Protein AF-A0A7E4UZA5-F1 (afdb_monomer)

InterPro domains:
  IPR036621 Anticodon-binding domain superfamily [G3DSA:3.40.50.800] (1-106)

Structure (mmCIF, N/CA/C/O backbone):
data_AF-A0A7E4UZA5-F1
#
_entry.id   AF-A0A7E4UZA5-F1
#
loop_
_atom_site.group_PDB
_atom_site.id
_atom_site.type_symbol
_atom_site.label_atom_id
_atom_site.label_alt_id
_atom_site.label_comp_id
_atom_site.label_asym_id
_atom_site.label_entity_id
_atom_site.label_seq_id
_atom_site.pdbx_PDB_ins_code
_atom_site.Cartn_x
_atom_site.Cartn_y
_atom_site.Cartn_z
_atom_site.occupancy
_atom_site.B_iso_or_equiv
_atom_site.auth_seq_id
_atom_site.auth_comp_id
_atom_site.auth_asym_id
_atom_site.auth_atom_id
_atom_site.pdbx_PDB_model_num
ATOM 1 N N . MET A 1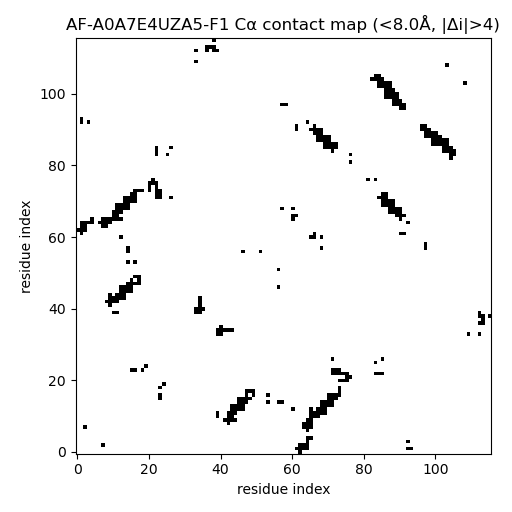 1 ? -19.312 2.968 4.212 1.00 72.56 1 MET A N 1
ATOM 2 C CA . MET A 1 1 ? -19.109 2.634 5.638 1.00 72.56 1 MET A CA 1
ATOM 3 C C . MET A 1 1 ? -17.668 2.175 5.787 1.00 72.56 1 MET A C 1
ATOM 5 O O . MET A 1 1 ? -17.221 1.450 4.906 1.00 72.56 1 MET A O 1
ATOM 9 N N . ARG A 1 2 ? -16.938 2.649 6.801 1.00 82.88 2 ARG A N 1
ATOM 10 C CA . ARG A 1 2 ? -15.555 2.2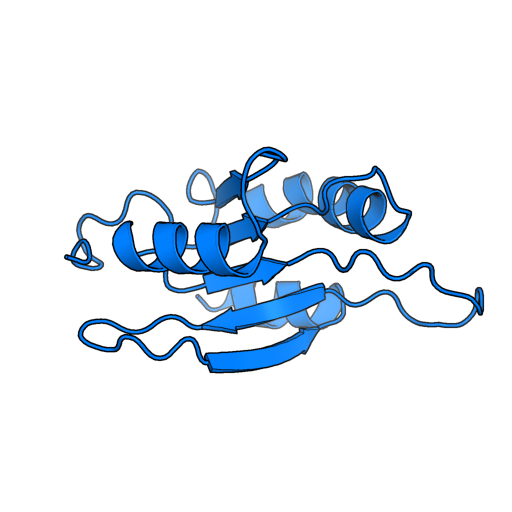34 7.076 1.00 82.88 2 ARG A CA 1
ATOM 11 C C . ARG A 1 2 ? -15.508 1.484 8.402 1.00 82.88 2 ARG A C 1
ATOM 13 O O . ARG A 1 2 ? -16.108 1.962 9.364 1.00 82.88 2 ARG A O 1
ATOM 20 N N . LEU A 1 3 ? -14.805 0.353 8.451 1.00 82.62 3 LEU A N 1
ATOM 21 C CA . LEU A 1 3 ? -14.559 -0.354 9.709 1.00 82.62 3 LEU A CA 1
ATOM 22 C C . LEU A 1 3 ? -13.732 0.530 10.670 1.00 82.62 3 LEU A C 1
ATOM 24 O O . LEU A 1 3 ? -12.737 1.126 10.242 1.00 82.62 3 LEU A O 1
ATOM 28 N N . PRO A 1 4 ? -14.120 0.647 11.956 1.00 84.94 4 PRO A N 1
ATOM 29 C CA . PRO A 1 4 ? -13.285 1.259 12.985 1.00 84.94 4 PRO A CA 1
ATOM 30 C C . PRO A 1 4 ? -11.907 0.599 13.065 1.00 84.94 4 PRO A C 1
ATOM 32 O O . PRO A 1 4 ? -11.794 -0.612 12.896 1.00 84.94 4 PRO A O 1
ATOM 35 N N . LYS A 1 5 ? -10.870 1.377 13.402 1.00 81.62 5 LYS A N 1
ATOM 36 C CA . LYS A 1 5 ? -9.475 0.896 13.466 1.00 81.62 5 LYS A CA 1
ATOM 37 C C . LYS A 1 5 ? -9.304 -0.341 14.356 1.00 81.62 5 LYS A C 1
ATOM 39 O O . LYS A 1 5 ? -8.537 -1.225 14.013 1.00 81.62 5 LYS A O 1
ATOM 44 N N . ALA A 1 6 ? -10.059 -0.425 15.453 1.00 84.06 6 ALA A N 1
ATOM 45 C CA . ALA A 1 6 ? -10.016 -1.552 16.386 1.00 84.06 6 ALA A CA 1
ATOM 46 C C . ALA A 1 6 ? -10.497 -2.891 15.792 1.00 84.06 6 ALA A C 1
ATOM 48 O O . ALA A 1 6 ? -10.222 -3.933 16.374 1.00 84.06 6 ALA A O 1
ATOM 49 N N . ILE A 1 7 ? -11.227 -2.864 14.672 1.00 86.81 7 ILE A N 1
ATOM 50 C CA . ILE A 1 7 ? -11.749 -4.063 14.000 1.00 86.81 7 ILE A CA 1
ATOM 51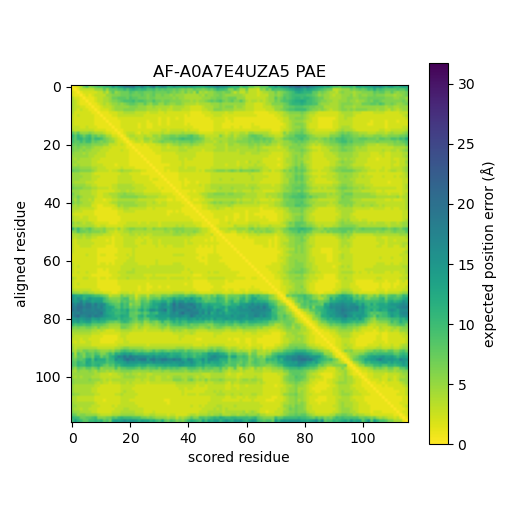 C C . ILE A 1 7 ? -11.363 -4.121 12.517 1.00 86.81 7 ILE A C 1
ATOM 53 O O . ILE A 1 7 ? -11.912 -4.927 11.767 1.00 86.81 7 ILE A O 1
ATOM 57 N N . ALA A 1 8 ? -10.460 -3.245 12.070 1.00 88.69 8 ALA A N 1
ATOM 58 C CA . ALA A 1 8 ? -9.913 -3.331 10.727 1.00 88.69 8 ALA A CA 1
ATOM 59 C C . ALA A 1 8 ? -9.058 -4.610 10.642 1.00 88.69 8 ALA A C 1
ATOM 61 O O . ALA A 1 8 ? -8.218 -4.822 11.513 1.00 88.69 8 ALA A O 1
ATOM 62 N N . PRO A 1 9 ? -9.254 -5.464 9.624 1.00 91.25 9 PRO A N 1
ATOM 63 C CA . PRO A 1 9 ? -8.573 -6.755 9.550 1.00 91.25 9 PRO A CA 1
ATOM 64 C C . PRO A 1 9 ? -7.087 -6.638 9.189 1.00 91.25 9 PRO A C 1
ATOM 66 O O . PRO A 1 9 ? -6.348 -7.596 9.369 1.00 91.25 9 PRO A O 1
ATOM 69 N N . PHE A 1 10 ? -6.668 -5.492 8.643 1.00 95.06 10 PHE A N 1
ATOM 70 C CA . PHE A 1 10 ? -5.306 -5.244 8.179 1.00 95.06 10 PHE A CA 1
ATOM 71 C C . PHE A 1 10 ? -4.930 -3.777 8.407 1.00 95.06 10 PHE A C 1
ATOM 73 O O . PHE A 1 10 ? -5.780 -2.882 8.319 1.00 95.06 10 PHE A O 1
ATOM 80 N N . LYS A 1 11 ? -3.640 -3.511 8.621 1.00 94.31 11 LYS A N 1
ATOM 81 C CA . LYS A 1 11 ? -3.086 -2.148 8.719 1.00 94.31 11 LYS A CA 1
ATOM 82 C C . LYS A 1 11 ? -2.592 -1.622 7.379 1.00 94.31 11 LYS A C 1
ATOM 84 O O . LYS A 1 11 ? -2.688 -0.419 7.127 1.00 94.31 11 LYS A O 1
ATOM 89 N N . LEU A 1 12 ? -2.082 -2.519 6.535 1.00 96.25 12 LEU A N 1
ATOM 90 C CA . LEU A 1 12 ? -1.470 -2.202 5.250 1.00 96.25 12 LEU A CA 1
ATOM 91 C C . LEU A 1 12 ? -2.142 -2.990 4.122 1.00 96.25 12 LEU A C 1
ATOM 93 O O . LEU A 1 12 ? -2.261 -4.207 4.196 1.00 96.25 12 LEU A O 1
ATOM 97 N N . ALA A 1 13 ? -2.528 -2.306 3.048 1.00 97.12 13 ALA A N 1
ATOM 98 C CA . ALA A 1 13 ? -2.863 -2.929 1.774 1.00 97.12 13 ALA A CA 1
ATOM 99 C C . ALA A 1 13 ? -1.750 -2.675 0.753 1.00 97.12 13 ALA A C 1
ATOM 101 O O . ALA A 1 13 ? -1.269 -1.551 0.616 1.00 97.12 13 ALA A O 1
ATOM 102 N N . ILE A 1 14 ? -1.370 -3.704 0.004 1.00 97.31 14 ILE A N 1
ATOM 103 C CA . ILE A 1 14 ? -0.425 -3.625 -1.108 1.00 97.31 14 ILE A CA 1
ATOM 104 C C . ILE A 1 14 ? -1.192 -3.955 -2.382 1.00 97.31 14 ILE A C 1
ATOM 106 O O . ILE A 1 14 ? -1.637 -5.081 -2.573 1.00 97.31 14 ILE A O 1
ATOM 110 N N . ILE A 1 15 ? -1.356 -2.969 -3.256 1.00 96.31 15 ILE A N 1
ATOM 111 C CA . ILE A 1 15 ? -2.111 -3.087 -4.500 1.00 96.31 15 ILE A CA 1
ATOM 112 C C . ILE A 1 15 ? -1.131 -3.270 -5.655 1.00 96.31 15 ILE A C 1
ATOM 114 O O . ILE A 1 15 ? -0.314 -2.391 -5.946 1.00 96.31 15 ILE A O 1
ATOM 118 N N . LEU A 1 16 ? -1.243 -4.400 -6.349 1.00 94.56 16 LEU A N 1
ATOM 119 C CA . LEU A 1 16 ? -0.418 -4.702 -7.515 1.00 94.56 16 LEU A CA 1
ATOM 120 C C . LEU A 1 16 ? -1.033 -4.132 -8.808 1.00 94.56 16 LEU A C 1
ATOM 122 O O . LEU A 1 16 ? -2.261 -4.006 -8.919 1.00 94.56 16 LEU A O 1
ATOM 126 N N . PRO A 1 17 ? -0.225 -3.776 -9.821 1.00 90.00 17 PRO A N 1
ATOM 127 C CA . PRO A 1 17 ? -0.738 -3.414 -11.135 1.00 90.00 17 PRO A CA 1
ATOM 128 C C . PRO A 1 17 ? -1.324 -4.643 -11.843 1.00 90.00 17 PRO A C 1
ATOM 130 O O . PRO A 1 17 ? -1.079 -5.784 -11.466 1.00 90.00 17 PRO A O 1
ATOM 133 N N . LYS A 1 1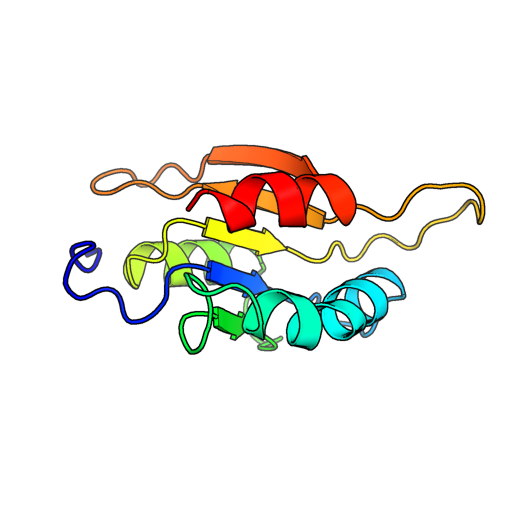8 ? -2.092 -4.405 -12.912 1.00 85.50 18 LYS A N 1
ATOM 134 C CA . LYS A 1 18 ? -2.736 -5.476 -13.698 1.00 85.50 18 LYS A CA 1
ATOM 135 C C . LYS A 1 18 ? -1.750 -6.399 -14.418 1.00 85.50 18 LYS A C 1
ATOM 137 O O . LYS A 1 18 ? -2.101 -7.512 -14.781 1.00 85.50 18 LYS A O 1
ATOM 142 N N . THR A 1 19 ? -0.551 -5.904 -14.688 1.00 83.81 19 THR A N 1
ATOM 143 C CA . THR A 1 19 ? 0.502 -6.611 -15.415 1.00 83.81 19 THR A CA 1
ATOM 144 C C . THR A 1 19 ? 1.690 -6.809 -14.498 1.00 83.81 19 THR A C 1
ATOM 146 O O . THR A 1 19 ? 2.003 -5.906 -13.727 1.00 83.81 19 THR A O 1
ATOM 149 N N . ASP A 1 20 ? 2.393 -7.929 -14.624 1.00 84.12 20 ASP A N 1
ATOM 150 C CA . ASP A 1 20 ? 3.625 -8.154 -13.872 1.00 84.12 20 ASP A CA 1
ATOM 151 C C . ASP A 1 20 ? 4.735 -7.232 -14.408 1.00 84.12 20 ASP A C 1
ATOM 153 O O . ASP A 1 20 ? 5.349 -7.483 -15.444 1.00 84.12 20 ASP A O 1
ATOM 157 N N . THR A 1 21 ? 4.907 -6.080 -13.757 1.00 85.75 21 THR A N 1
ATOM 158 C CA . THR A 1 21 ? 5.943 -5.092 -14.077 1.00 85.75 21 THR A CA 1
ATOM 159 C C . THR A 1 21 ? 7.171 -5.310 -13.192 1.00 85.75 21 THR A C 1
ATOM 161 O O . THR A 1 21 ? 7.044 -5.895 -12.114 1.00 85.75 21 THR A O 1
ATOM 164 N N . PRO A 1 22 ? 8.353 -4.778 -13.561 1.00 85.56 22 PRO A N 1
ATOM 165 C CA . PRO A 1 22 ? 9.510 -4.776 -12.666 1.00 85.56 22 PRO A CA 1
ATOM 166 C C . PRO A 1 22 ? 9.192 -4.183 -11.286 1.00 85.56 22 PRO A C 1
ATOM 168 O O . PRO A 1 22 ? 9.639 -4.717 -10.278 1.00 85.56 22 PRO A O 1
ATOM 171 N N . ASN A 1 23 ? 8.344 -3.147 -11.219 1.00 85.69 23 ASN A N 1
ATOM 172 C CA . ASN A 1 23 ? 7.919 -2.576 -9.940 1.00 85.69 23 ASN A CA 1
ATOM 173 C C . ASN A 1 23 ? 6.990 -3.518 -9.152 1.00 85.69 23 ASN A C 1
ATOM 175 O O . ASN A 1 23 ? 7.071 -3.595 -7.931 1.00 85.69 23 ASN A O 1
ATOM 179 N N . ALA A 1 24 ? 6.126 -4.284 -9.829 1.00 89.50 24 ALA A N 1
ATOM 180 C CA . ALA A 1 24 ? 5.326 -5.316 -9.172 1.00 89.50 24 ALA A CA 1
ATOM 181 C C . ALA A 1 24 ? 6.214 -6.418 -8.574 1.00 89.50 24 ALA A C 1
ATOM 183 O O . ALA A 1 24 ? 5.982 -6.844 -7.445 1.00 89.50 24 ALA A O 1
ATOM 184 N N . GLN A 1 25 ? 7.244 -6.852 -9.305 1.00 89.44 25 GLN A N 1
ATOM 185 C CA . GLN A 1 25 ? 8.213 -7.844 -8.831 1.00 89.44 25 GLN A CA 1
ATOM 186 C C . GLN A 1 25 ? 9.059 -7.309 -7.673 1.00 89.44 25 GLN A C 1
ATOM 188 O O . GLN A 1 25 ? 9.262 -8.018 -6.691 1.00 89.44 25 GLN A O 1
ATOM 193 N N . PHE A 1 26 ? 9.487 -6.050 -7.750 1.00 89.25 26 PHE A N 1
ATOM 194 C CA . PHE A 1 26 ? 10.164 -5.358 -6.658 1.00 89.25 26 PHE A CA 1
ATOM 195 C C . PHE A 1 26 ? 9.315 -5.310 -5.395 1.00 89.25 26 PHE A C 1
ATOM 197 O O . PHE A 1 26 ? 9.776 -5.712 -4.335 1.00 89.25 26 PHE A O 1
ATOM 204 N N . VAL A 1 27 ? 8.051 -4.893 -5.509 1.00 91.69 27 VAL A N 1
ATOM 205 C CA . VAL A 1 27 ? 7.142 -4.879 -4.361 1.00 91.69 27 VAL A CA 1
ATOM 206 C C . VAL A 1 27 ? 6.972 -6.278 -3.786 1.00 91.69 27 VAL A C 1
ATOM 208 O O . VAL A 1 27 ? 7.150 -6.465 -2.587 1.00 91.69 27 VAL A O 1
ATOM 211 N N . LYS A 1 28 ? 6.720 -7.284 -4.632 1.00 92.50 28 LYS A N 1
ATOM 212 C CA . LYS A 1 28 ? 6.606 -8.685 -4.199 1.00 92.50 28 LYS A CA 1
ATOM 213 C C . LYS A 1 28 ? 7.859 -9.188 -3.472 1.00 92.50 28 LYS A C 1
ATOM 215 O O . LYS A 1 28 ? 7.718 -9.947 -2.517 1.00 92.50 28 LYS A O 1
ATOM 220 N N . SER A 1 29 ? 9.059 -8.774 -3.887 1.00 91.94 29 SER A N 1
ATOM 221 C CA . SER A 1 29 ? 10.317 -9.288 -3.329 1.00 91.94 29 SER A CA 1
ATOM 222 C C . SER A 1 29 ? 10.580 -8.839 -1.888 1.00 91.94 29 SER A C 1
ATOM 224 O O . SER A 1 29 ? 11.230 -9.571 -1.140 1.00 91.94 29 SER A O 1
ATOM 226 N N . PHE A 1 30 ? 10.042 -7.689 -1.461 1.00 91.56 30 PHE A N 1
ATOM 227 C CA . PHE A 1 30 ? 10.192 -7.208 -0.084 1.00 91.56 30 PHE A CA 1
ATOM 228 C C . PHE A 1 30 ? 8.960 -7.425 0.807 1.00 91.56 30 PHE A C 1
ATOM 230 O O . PHE A 1 30 ? 9.041 -7.157 2.005 1.00 91.56 30 PHE A O 1
ATOM 237 N N . ILE A 1 31 ? 7.842 -7.957 0.292 1.00 93.12 31 ILE A N 1
ATOM 238 C CA . ILE A 1 31 ? 6.691 -8.342 1.135 1.00 93.12 31 ILE A CA 1
ATOM 239 C C . ILE A 1 31 ? 7.112 -9.262 2.294 1.00 93.12 31 ILE A C 1
ATOM 241 O O . ILE A 1 31 ? 6.746 -8.949 3.427 1.00 93.12 31 ILE A O 1
ATOM 245 N N . PRO A 1 32 ? 7.917 -10.330 2.088 1.00 93.62 32 PRO A N 1
ATOM 246 C CA . PRO A 1 32 ? 8.363 -11.173 3.199 1.00 93.62 32 PRO A CA 1
ATOM 247 C C . PRO A 1 32 ? 9.105 -10.375 4.278 1.00 93.62 32 PRO A C 1
ATOM 249 O O . PRO A 1 32 ? 8.873 -10.560 5.468 1.00 93.62 32 PRO A O 1
ATOM 252 N N . GLN A 1 33 ? 9.930 -9.408 3.874 1.00 94.19 33 GLN A N 1
ATOM 253 C CA . GLN A 1 33 ? 10.648 -8.538 4.805 1.00 94.19 33 GLN A CA 1
ATOM 254 C C . GLN A 1 33 ? 9.683 -7.663 5.627 1.00 94.19 33 GLN A C 1
ATOM 256 O O . GLN A 1 33 ? 9.879 -7.517 6.830 1.00 94.19 33 GLN A O 1
ATOM 261 N N . LEU A 1 34 ? 8.607 -7.141 5.022 1.00 93.81 34 LEU A N 1
ATOM 262 C CA . LEU A 1 34 ? 7.570 -6.399 5.752 1.00 93.81 34 LEU A CA 1
ATOM 263 C C . LEU A 1 34 ? 6.813 -7.279 6.749 1.00 93.81 34 LEU A C 1
ATOM 265 O O . LEU A 1 34 ? 6.486 -6.811 7.834 1.00 93.81 34 LEU A O 1
ATOM 269 N N . THR A 1 35 ? 6.571 -8.554 6.426 1.00 93.38 35 THR A N 1
ATOM 270 C CA . THR A 1 35 ? 5.902 -9.482 7.359 1.00 93.38 35 THR A CA 1
ATOM 271 C C . THR A 1 35 ? 6.732 -9.795 8.606 1.00 93.38 35 THR A C 1
ATOM 273 O O . THR A 1 35 ? 6.174 -10.211 9.617 1.00 93.38 35 THR A O 1
ATOM 276 N N . HIS A 1 36 ? 8.048 -9.553 8.568 1.00 93.31 36 HIS A N 1
ATOM 277 C CA . HIS A 1 36 ? 8.919 -9.669 9.738 1.00 93.31 36 HIS A CA 1
ATOM 278 C C . HIS A 1 36 ? 8.871 -8.443 10.662 1.00 93.31 36 HIS A C 1
ATOM 280 O O . HIS A 1 36 ? 9.397 -8.512 11.774 1.00 93.31 36 HIS A O 1
ATOM 286 N N . LEU A 1 37 ? 8.243 -7.335 10.247 1.00 94.06 37 LEU A N 1
ATOM 287 C CA . LEU A 1 37 ? 8.044 -6.190 11.130 1.00 94.06 37 LEU A CA 1
ATOM 288 C C . LEU A 1 37 ? 6.995 -6.548 12.203 1.00 94.06 37 LEU A C 1
ATOM 290 O O . LEU A 1 37 ? 5.898 -6.994 11.850 1.00 94.06 37 LEU A O 1
ATOM 294 N N . PRO A 1 38 ? 7.285 -6.351 13.507 1.00 90.31 38 PRO A N 1
ATOM 295 C CA . PRO A 1 38 ? 6.415 -6.806 14.599 1.00 90.31 38 PRO A CA 1
ATOM 296 C C . PRO A 1 38 ? 4.969 -6.310 14.512 1.00 90.31 38 PRO A C 1
ATOM 298 O O . PRO A 1 38 ? 4.039 -6.982 14.942 1.00 90.31 38 PRO A O 1
ATOM 301 N N . ASN A 1 39 ? 4.780 -5.124 13.949 1.00 88.19 39 ASN A N 1
ATOM 302 C CA . ASN A 1 39 ? 3.503 -4.444 13.805 1.00 88.19 39 ASN A CA 1
ATOM 303 C C . ASN A 1 39 ? 2.750 -4.793 12.509 1.00 88.19 39 ASN A C 1
ATOM 305 O O . ASN A 1 39 ? 1.583 -4.404 12.403 1.00 88.19 39 ASN A O 1
ATOM 309 N N . LEU A 1 40 ? 3.388 -5.494 11.560 1.00 93.75 40 LEU A N 1
ATOM 310 C CA . LEU A 1 40 ? 2.808 -5.890 10.272 1.00 93.75 40 LEU A CA 1
ATOM 311 C C . LEU A 1 40 ? 2.654 -7.409 10.077 1.00 93.75 40 LEU A C 1
ATOM 313 O O . LEU A 1 40 ? 2.082 -7.838 9.072 1.00 93.75 40 LEU A O 1
ATOM 317 N N . ASN A 1 41 ? 3.127 -8.235 11.010 1.00 92.12 41 ASN A N 1
ATOM 318 C CA . ASN A 1 41 ? 2.964 -9.685 10.923 1.00 92.12 41 ASN A CA 1
ATOM 319 C C . ASN A 1 41 ? 1.474 -10.079 10.940 1.00 92.12 41 ASN A C 1
ATOM 321 O O . ASN A 1 41 ? 0.792 -9.882 11.942 1.00 92.12 41 ASN A O 1
ATOM 325 N N . GLY A 1 42 ? 0.976 -10.628 9.828 1.00 92.56 42 GLY A N 1
ATOM 326 C CA . GLY A 1 42 ? -0.443 -10.965 9.650 1.00 92.56 42 GLY A CA 1
ATOM 327 C C . GLY A 1 42 ? -1.361 -9.778 9.324 1.00 92.56 42 GLY A C 1
ATOM 328 O O . GLY A 1 42 ? -2.557 -9.974 9.152 1.00 92.56 42 GLY A O 1
ATOM 329 N N . GLU A 1 43 ? -0.821 -8.565 9.175 1.00 95.12 43 GLU A N 1
ATOM 330 C CA . GLU A 1 43 ? -1.592 -7.314 9.042 1.00 95.12 43 GLU A CA 1
ATOM 331 C C . GLU A 1 43 ? -1.530 -6.714 7.622 1.00 95.12 43 GLU A C 1
ATOM 333 O O . GLU A 1 43 ? -1.863 -5.539 7.420 1.00 95.12 43 GLU A O 1
ATOM 338 N N . ILE A 1 44 ? -1.073 -7.499 6.638 1.00 96.44 44 ILE A N 1
ATOM 339 C CA . ILE A 1 44 ? -0.901 -7.081 5.241 1.00 96.44 44 ILE A CA 1
ATOM 340 C C . ILE A 1 44 ? -1.947 -7.756 4.350 1.00 96.44 44 ILE A C 1
ATOM 342 O O . ILE A 1 44 ? -1.970 -8.977 4.214 1.00 96.44 44 ILE A O 1
ATOM 346 N N . LEU A 1 45 ? -2.751 -6.944 3.665 1.00 96.94 45 LEU A N 1
ATOM 347 C CA . LEU A 1 45 ? -3.606 -7.371 2.563 1.00 96.94 45 LEU A CA 1
ATOM 348 C C . LEU A 1 45 ? -2.864 -7.203 1.235 1.00 96.94 45 LEU A C 1
ATOM 350 O O . LEU A 1 45 ? -2.581 -6.078 0.824 1.00 96.94 45 LEU A O 1
ATOM 354 N N . LEU A 1 46 ? -2.603 -8.296 0.524 1.00 96.25 46 LEU A N 1
ATOM 355 C CA . LEU A 1 46 ? -2.145 -8.238 -0.864 1.00 96.25 46 LEU A CA 1
ATOM 356 C C . LEU A 1 46 ? -3.358 -8.221 -1.804 1.00 96.25 46 LEU A C 1
ATOM 358 O O . LEU A 1 46 ? -4.126 -9.176 -1.838 1.00 96.25 46 LEU A O 1
ATOM 362 N N . ASP A 1 47 ? -3.532 -7.139 -2.561 1.00 95.69 47 ASP A N 1
ATOM 363 C CA . ASP A 1 47 ? -4.593 -6.989 -3.559 1.00 95.69 47 ASP A CA 1
ATOM 364 C C . ASP A 1 47 ? -4.016 -7.135 -4.976 1.00 95.69 47 ASP A C 1
ATOM 366 O O . ASP A 1 47 ? -3.509 -6.186 -5.589 1.00 95.69 47 ASP A O 1
ATOM 370 N N . ASP A 1 48 ? -4.100 -8.356 -5.497 1.00 92.69 48 ASP A N 1
ATOM 371 C CA . ASP A 1 48 ? -3.668 -8.773 -6.833 1.00 92.69 48 ASP A CA 1
ATOM 372 C C . ASP A 1 48 ? -4.814 -8.794 -7.863 1.00 92.69 48 ASP A C 1
ATOM 374 O O . ASP A 1 48 ? -4.625 -9.186 -9.018 1.00 92.69 48 ASP A O 1
ATOM 378 N N . ARG A 1 49 ? -6.005 -8.316 -7.480 1.00 92.50 49 ARG A N 1
ATOM 379 C CA . ARG A 1 49 ? -7.200 -8.330 -8.329 1.00 92.50 49 ARG A CA 1
ATOM 380 C C . ARG A 1 49 ? -7.048 -7.378 -9.514 1.00 92.50 49 ARG A C 1
ATOM 382 O O . ARG A 1 49 ? -6.763 -6.192 -9.347 1.00 92.50 49 ARG A O 1
ATOM 389 N N . PHE A 1 50 ? -7.300 -7.872 -10.723 1.00 88.00 50 PHE A N 1
ATOM 390 C CA . PHE A 1 50 ? -7.134 -7.126 -11.981 1.00 88.00 50 PHE A CA 1
ATOM 391 C C . PHE A 1 50 ? -8.459 -6.690 -12.635 1.00 88.00 50 PHE A C 1
ATOM 393 O O . PHE A 1 50 ? -8.454 -5.905 -13.591 1.00 88.00 50 PHE A O 1
ATOM 400 N N . ASP A 1 51 ? -9.592 -7.150 -12.102 1.00 91.81 51 ASP A N 1
ATOM 401 C CA . ASP A 1 51 ? -10.958 -6.821 -12.532 1.00 91.81 51 ASP A CA 1
ATOM 402 C C . ASP A 1 51 ? -11.389 -5.396 -12.130 1.00 91.81 51 ASP A C 1
ATOM 404 O O . ASP A 1 51 ? -12.316 -4.834 -12.712 1.00 91.81 51 AS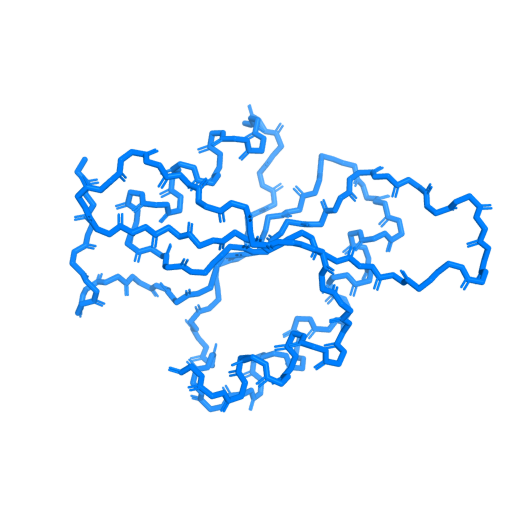P A O 1
ATOM 408 N N . LYS A 1 52 ? -10.679 -4.768 -11.182 1.00 91.81 52 LYS A N 1
ATOM 409 C CA . LYS A 1 52 ? -10.976 -3.424 -10.660 1.00 91.81 52 LYS A CA 1
ATOM 410 C C . LYS A 1 52 ? -9.885 -2.406 -10.988 1.00 91.81 52 LYS A C 1
ATOM 412 O O . LYS A 1 52 ? -8.708 -2.727 -11.154 1.00 91.81 52 LYS A O 1
ATOM 417 N N . SER A 1 53 ? -10.270 -1.132 -11.072 1.00 92.69 53 SER A N 1
ATOM 418 C CA . SER A 1 53 ? -9.301 -0.035 -11.181 1.00 92.69 53 SER A CA 1
ATOM 419 C C . SER A 1 53 ? -8.502 0.124 -9.880 1.00 92.69 53 SER A C 1
ATOM 421 O O . SER A 1 53 ? -8.969 -0.258 -8.806 1.00 92.69 53 SER A O 1
ATOM 423 N N . ILE A 1 54 ? -7.304 0.718 -9.953 1.00 92.62 54 ILE A N 1
ATOM 424 C CA . ILE A 1 54 ? -6.501 1.047 -8.759 1.00 92.62 54 ILE A CA 1
ATOM 425 C C . ILE A 1 54 ? -7.321 1.908 -7.790 1.00 92.62 54 ILE A C 1
ATOM 427 O O . ILE A 1 54 ? -7.464 1.543 -6.630 1.00 92.62 54 ILE A O 1
ATOM 431 N N . GLY A 1 55 ? -7.950 2.985 -8.275 1.00 92.19 55 GLY A N 1
ATOM 432 C CA . GLY A 1 55 ? -8.775 3.860 -7.434 1.00 92.19 55 GLY A CA 1
ATOM 433 C C . GLY A 1 55 ? -9.919 3.124 -6.727 1.00 92.19 55 GLY A C 1
ATOM 434 O O . GLY A 1 55 ? -10.179 3.373 -5.551 1.00 92.19 55 GLY A O 1
ATOM 435 N N . ARG A 1 56 ? -10.565 2.156 -7.398 1.00 93.75 56 ARG A N 1
ATOM 436 C CA . ARG A 1 56 ? -11.603 1.333 -6.763 1.00 93.75 56 ARG A CA 1
ATOM 437 C C . ARG A 1 56 ? -11.030 0.458 -5.649 1.00 93.75 56 ARG A C 1
ATOM 439 O O . ARG A 1 56 ? -11.653 0.364 -4.597 1.00 93.75 56 ARG A O 1
ATOM 446 N N . ARG A 1 57 ? -9.860 -0.143 -5.864 1.00 95.19 57 ARG A N 1
ATOM 447 C CA . ARG A 1 57 ? -9.174 -0.983 -4.871 1.00 95.19 57 ARG A CA 1
ATOM 448 C C . ARG A 1 57 ? -8.713 -0.182 -3.650 1.00 95.19 57 ARG A C 1
ATOM 450 O O . ARG A 1 57 ? -8.954 -0.618 -2.530 1.00 95.19 57 ARG A O 1
ATOM 457 N N . ILE A 1 58 ? -8.189 1.035 -3.838 1.00 94.50 58 ILE A N 1
ATOM 458 C CA . ILE A 1 58 ? -7.851 1.923 -2.709 1.00 94.50 58 ILE A CA 1
ATOM 459 C C . ILE A 1 58 ? -9.115 2.302 -1.917 1.00 94.50 58 ILE A C 1
ATOM 461 O O . ILE A 1 58 ? -9.108 2.294 -0.688 1.00 94.50 58 ILE A O 1
ATOM 465 N N . ASN A 1 59 ? -10.229 2.585 -2.600 1.00 93.00 59 ASN A N 1
ATOM 466 C CA . ASN A 1 59 ? -11.491 2.882 -1.920 1.00 93.00 59 ASN A CA 1
ATOM 467 C C . ASN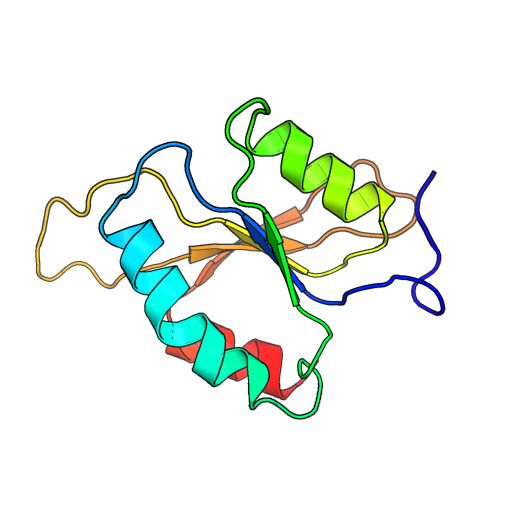 A 1 59 ? -12.036 1.676 -1.133 1.00 93.00 59 ASN A C 1
ATOM 469 O O . ASN A 1 59 ? -12.593 1.841 -0.053 1.00 93.00 59 ASN A O 1
ATOM 473 N N . GLU A 1 60 ? -11.871 0.455 -1.641 1.00 93.69 60 GLU A N 1
ATOM 474 C CA . GLU A 1 60 ? -12.238 -0.758 -0.902 1.00 93.69 60 GLU A CA 1
ATOM 475 C C . GLU A 1 60 ? -11.345 -0.965 0.329 1.00 93.69 60 GLU A C 1
ATOM 477 O O . GLU A 1 60 ? -11.866 -1.262 1.402 1.00 93.69 60 GLU A O 1
ATOM 482 N N . ALA A 1 61 ? -10.037 -0.704 0.228 1.00 94.19 61 ALA A N 1
ATOM 483 C CA . ALA A 1 61 ? -9.140 -0.698 1.387 1.00 94.19 61 ALA A CA 1
ATOM 484 C C . ALA A 1 61 ? -9.577 0.338 2.444 1.00 94.19 61 ALA A C 1
ATOM 486 O O . ALA A 1 61 ? -9.649 0.020 3.631 1.00 94.19 61 ALA A O 1
ATOM 487 N N . ASN A 1 62 ? -9.975 1.543 2.011 1.00 92.75 62 ASN A N 1
ATOM 488 C CA . ASN A 1 62 ? -10.558 2.560 2.891 1.00 92.75 62 ASN A CA 1
ATOM 489 C C . ASN A 1 62 ? -11.824 2.037 3.597 1.00 92.75 62 ASN A C 1
ATOM 491 O O . ASN A 1 62 ? -11.964 2.179 4.808 1.00 92.75 62 ASN A O 1
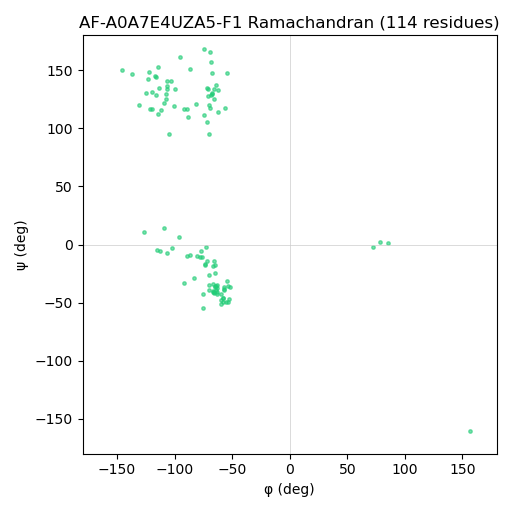ATOM 495 N N . GLN A 1 63 ? -12.737 1.384 2.872 1.00 91.25 63 GLN A N 1
ATOM 496 C CA . GLN A 1 63 ? -13.955 0.800 3.457 1.00 91.25 63 GLN A CA 1
ATOM 497 C C . GLN A 1 63 ? -13.649 -0.313 4.469 1.00 91.25 63 GLN A C 1
ATOM 499 O O . GLN A 1 63 ? -14.322 -0.416 5.495 1.00 91.25 63 GLN A O 1
ATOM 504 N N . LEU A 1 64 ? -12.592 -1.091 4.236 1.00 92.56 64 LEU A N 1
ATOM 505 C CA . LEU A 1 64 ? -12.099 -2.102 5.174 1.00 92.56 64 LEU A CA 1
ATOM 506 C C . LEU A 1 64 ? -11.396 -1.513 6.405 1.00 92.56 64 LEU A C 1
ATOM 508 O O . LEU A 1 64 ? -10.995 -2.261 7.286 1.00 92.56 64 LEU A O 1
ATOM 512 N N . GLY A 1 65 ? -11.252 -0.192 6.508 1.00 92.12 65 GLY A N 1
ATOM 513 C CA . GLY A 1 65 ? -10.588 0.421 7.655 1.00 92.12 65 GLY A CA 1
ATOM 514 C C . GLY A 1 65 ? -9.068 0.507 7.537 1.00 92.12 65 GLY A C 1
ATOM 515 O O . GLY A 1 65 ? -8.442 1.052 8.446 1.00 92.12 65 GLY A O 1
ATOM 516 N N . ILE A 1 66 ? -8.486 0.049 6.426 1.00 94.50 66 ILE A N 1
ATOM 517 C CA . ILE A 1 66 ? -7.037 -0.058 6.221 1.00 94.50 66 ILE A CA 1
ATOM 518 C C . ILE A 1 66 ? -6.442 1.334 5.993 1.00 94.50 66 ILE A C 1
ATOM 520 O O . ILE A 1 66 ? -6.707 1.966 4.972 1.00 94.50 66 ILE A O 1
ATOM 524 N N . GLU A 1 67 ? -5.646 1.821 6.948 1.00 92.81 67 GLU A N 1
ATOM 525 C CA . GLU A 1 67 ? -5.077 3.179 6.947 1.00 92.81 67 GLU A CA 1
ATOM 526 C C . GLU A 1 67 ? -3.997 3.371 5.877 1.00 92.81 67 GLU A C 1
ATOM 528 O O . GLU A 1 67 ? -3.954 4.423 5.237 1.00 92.81 67 GLU A O 1
ATOM 533 N N . HIS A 1 68 ? -3.151 2.364 5.666 1.00 95.44 68 HIS A N 1
ATOM 534 C CA . HIS A 1 68 ? -1.987 2.469 4.796 1.00 95.44 68 HIS A CA 1
ATOM 535 C C . HIS A 1 68 ? -2.197 1.688 3.505 1.00 95.44 68 HIS A C 1
ATOM 537 O O . HIS A 1 68 ? -2.550 0.510 3.535 1.00 95.44 68 HIS A O 1
ATOM 543 N N . VAL A 1 69 ? -1.947 2.328 2.362 1.00 96.94 69 VAL A N 1
ATOM 544 C CA . VAL A 1 69 ? -2.052 1.674 1.056 1.00 96.94 69 VAL A CA 1
ATOM 545 C C . VAL A 1 69 ? -0.802 1.957 0.234 1.00 96.94 69 VAL A C 1
ATOM 547 O O . VAL A 1 69 ? -0.492 3.108 -0.067 1.00 96.94 69 VAL A O 1
ATOM 550 N N . LEU A 1 70 ? -0.093 0.897 -0.141 1.00 96.75 70 LEU A N 1
ATOM 551 C CA . LEU A 1 70 ? 1.012 0.930 -1.090 1.00 96.75 70 LEU A CA 1
ATOM 552 C C . LEU A 1 70 ? 0.510 0.474 -2.458 1.00 96.75 70 LEU A C 1
ATOM 554 O O . LEU A 1 70 ? -0.180 -0.537 -2.565 1.00 96.75 70 LEU A O 1
ATOM 558 N N . VAL A 1 71 ? 0.862 1.201 -3.511 1.00 95.31 71 VAL A N 1
ATOM 559 C CA . VAL A 1 71 ? 0.499 0.867 -4.889 1.00 95.31 71 VAL A CA 1
ATOM 560 C C . VAL A 1 71 ? 1.774 0.710 -5.704 1.00 95.31 71 VAL A C 1
ATOM 562 O O . VAL A 1 71 ? 2.536 1.660 -5.899 1.00 95.31 71 VAL A O 1
ATOM 565 N N . ALA A 1 72 ? 1.993 -0.502 -6.209 1.00 92.38 72 ALA A N 1
ATOM 566 C CA . ALA A 1 72 ? 3.029 -0.749 -7.199 1.00 92.38 72 ALA A CA 1
ATOM 567 C C . ALA A 1 72 ? 2.614 -0.075 -8.515 1.00 92.38 72 ALA A C 1
ATOM 569 O O . ALA A 1 72 ? 1.575 -0.397 -9.103 1.00 92.38 72 ALA A O 1
ATOM 570 N N . SER A 1 73 ? 3.411 0.889 -8.975 1.00 80.75 73 SER A N 1
ATOM 571 C CA . SER A 1 73 ? 3.110 1.597 -10.216 1.00 80.75 73 SER A CA 1
ATOM 572 C C . SER A 1 73 ? 3.236 0.653 -11.419 1.00 80.75 73 SER A C 1
ATOM 574 O O . SER A 1 73 ? 4.056 -0.268 -11.459 1.00 80.75 73 SER A O 1
ATOM 576 N N . SER A 1 74 ? 2.417 0.893 -12.442 1.00 70.94 74 SER A N 1
ATOM 577 C CA . SER A 1 74 ? 2.544 0.208 -13.733 1.00 70.94 74 SER A CA 1
ATOM 578 C C . SER A 1 74 ? 3.684 0.765 -14.592 1.00 70.94 74 SER A C 1
ATOM 580 O O . SER A 1 74 ? 3.934 0.245 -15.679 1.00 70.94 74 SER A O 1
ATOM 582 N N . HIS A 1 75 ? 4.342 1.839 -14.143 1.00 68.00 75 HIS A N 1
ATOM 583 C CA . HIS A 1 75 ? 5.397 2.489 -14.907 1.00 68.00 75 HIS A CA 1
ATOM 584 C C . HIS A 1 75 ? 6.600 1.556 -15.009 1.00 68.00 75 HIS A C 1
ATOM 586 O O . HIS A 1 75 ? 7.055 0.971 -14.026 1.00 68.00 75 HIS A O 1
ATOM 592 N N . LYS A 1 76 ? 7.086 1.397 -16.238 1.00 62.41 76 LYS A N 1
ATOM 593 C CA . LYS A 1 76 ? 8.360 0.744 -16.500 1.00 62.41 76 LYS A CA 1
ATOM 594 C C . LYS A 1 76 ? 9.436 1.794 -16.263 1.00 62.41 76 LYS A C 1
ATOM 596 O O . LYS A 1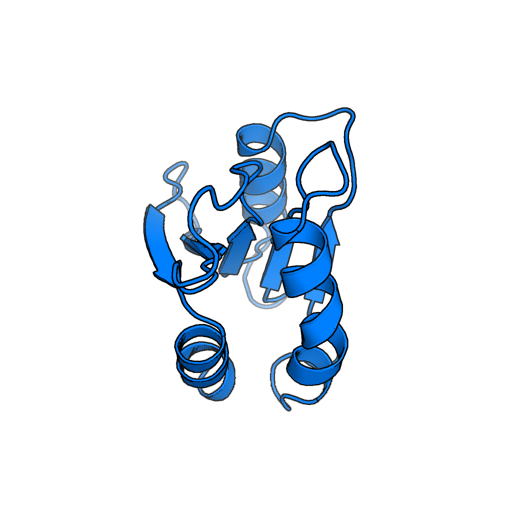 76 ? 9.402 2.831 -16.919 1.00 62.41 76 LYS A O 1
ATOM 601 N N . TYR A 1 77 ? 10.341 1.527 -15.332 1.00 64.44 77 TYR A N 1
ATOM 602 C CA . TYR A 1 77 ? 11.567 2.303 -15.186 1.00 64.44 77 TYR A CA 1
ATOM 603 C C . TYR A 1 77 ? 12.301 2.275 -16.525 1.00 64.44 77 TYR A C 1
ATOM 605 O O . TYR A 1 77 ? 12.601 1.197 -17.044 1.00 64.44 77 TYR A O 1
ATOM 613 N N . VAL A 1 78 ? 12.468 3.449 -17.135 1.00 59.84 78 VAL A N 1
ATOM 614 C CA . VAL A 1 78 ? 13.131 3.584 -18.441 1.00 59.84 78 VAL A CA 1
ATOM 615 C C . VAL A 1 78 ? 14.647 3.622 -18.243 1.00 59.84 78 VAL A C 1
ATOM 617 O O . VAL A 1 78 ? 15.386 3.149 -19.103 1.00 59.84 78 VAL A O 1
ATOM 620 N N . ASP A 1 79 ? 15.096 4.121 -17.089 1.00 68.44 79 ASP A N 1
ATOM 621 C CA . ASP A 1 79 ? 16.501 4.227 -16.716 1.00 68.44 79 ASP A CA 1
ATOM 622 C C . ASP A 1 79 ? 16.858 3.189 -15.627 1.00 68.44 79 ASP A C 1
ATOM 624 O O . ASP A 1 79 ? 16.211 3.154 -14.578 1.00 68.44 79 ASP A O 1
ATOM 628 N N . PRO A 1 80 ? 17.877 2.333 -15.833 1.00 62.78 80 PRO A N 1
ATOM 629 C CA . PRO A 1 80 ? 18.327 1.363 -14.831 1.00 62.78 80 PRO A CA 1
ATOM 630 C C . PRO A 1 80 ? 18.942 1.996 -13.570 1.00 62.78 80 PRO A C 1
ATOM 632 O O . PRO A 1 80 ? 19.111 1.303 -12.569 1.00 62.78 80 PRO A O 1
ATOM 635 N N . THR A 1 81 ? 19.278 3.287 -13.600 1.00 69.06 81 THR A N 1
ATOM 636 C CA . THR A 1 81 ? 19.725 4.055 -12.428 1.00 69.06 81 THR A CA 1
ATOM 637 C C . THR A 1 81 ? 18.564 4.651 -11.629 1.00 69.06 81 THR A C 1
ATOM 639 O O . THR A 1 81 ? 18.769 5.153 -10.522 1.00 69.06 81 THR A O 1
ATOM 642 N N . GLU A 1 82 ? 17.335 4.580 -12.153 1.00 74.38 82 GLU A N 1
ATOM 643 C CA . GLU A 1 82 ? 16.157 5.108 -11.481 1.00 74.38 82 GLU A CA 1
ATOM 644 C C . GLU A 1 82 ? 15.816 4.252 -10.255 1.00 74.38 82 GLU A C 1
ATOM 646 O O . GLU A 1 82 ? 15.547 3.050 -10.337 1.00 74.38 82 GLU A O 1
ATOM 651 N N . VAL A 1 83 ? 15.833 4.888 -9.082 1.00 80.56 83 VAL A N 1
ATOM 652 C CA . VAL A 1 83 ? 15.511 4.220 -7.821 1.00 80.56 83 VAL A CA 1
ATOM 653 C C . VAL A 1 83 ? 14.043 3.805 -7.829 1.00 80.56 83 VAL A C 1
ATOM 655 O O . VAL A 1 83 ? 13.148 4.636 -8.006 1.00 80.56 83 VAL A O 1
ATOM 658 N N . GLN A 1 84 ? 13.795 2.518 -7.587 1.00 85.88 84 GLN A N 1
ATOM 659 C CA . GLN A 1 84 ? 12.445 1.969 -7.553 1.00 85.88 84 GLN A CA 1
ATOM 660 C C . GLN A 1 84 ? 11.650 2.543 -6.376 1.00 85.88 84 GLN A C 1
ATOM 662 O O . GLN A 1 84 ? 12.132 2.640 -5.243 1.00 85.88 84 GLN A O 1
ATOM 667 N N . ARG A 1 85 ? 10.418 2.953 -6.671 1.00 89.81 85 ARG A N 1
ATOM 668 C CA . ARG A 1 85 ? 9.521 3.677 -5.777 1.00 89.81 85 ARG A CA 1
ATOM 669 C C . ARG A 1 85 ? 8.104 3.126 -5.861 1.00 89.81 85 ARG A C 1
ATOM 671 O O . ARG A 1 85 ? 7.615 2.732 -6.921 1.00 89.81 85 ARG A O 1
ATOM 678 N N . VAL A 1 86 ? 7.422 3.176 -4.729 1.00 92.69 86 VAL A N 1
ATOM 679 C CA . VAL A 1 86 ? 6.061 2.681 -4.541 1.00 92.69 86 VAL A CA 1
ATOM 680 C C . VAL A 1 86 ? 5.189 3.845 -4.112 1.00 92.69 86 VAL A C 1
ATOM 682 O O . VAL A 1 86 ? 5.558 4.606 -3.218 1.00 92.69 86 VAL A O 1
ATOM 685 N N . GLU A 1 87 ? 4.041 4.018 -4.757 1.00 94.69 87 GLU A N 1
ATOM 686 C CA . GLU A 1 87 ? 3.134 5.091 -4.367 1.00 94.69 87 GLU A CA 1
ATOM 687 C C . GLU A 1 87 ? 2.497 4.760 -3.017 1.00 94.69 87 GLU A C 1
ATOM 689 O O . GLU A 1 87 ? 2.026 3.645 -2.798 1.00 94.69 87 GLU A O 1
ATOM 694 N N . TYR A 1 88 ? 2.468 5.736 -2.120 1.00 95.94 88 TYR A N 1
ATOM 695 C CA . TYR A 1 88 ? 1.914 5.604 -0.786 1.00 95.94 88 TYR A CA 1
ATOM 696 C C . TYR A 1 88 ? 0.716 6.529 -0.613 1.00 95.94 88 TYR A C 1
ATOM 698 O O . TYR A 1 88 ? 0.779 7.734 -0.878 1.00 95.94 88 TYR A O 1
ATOM 706 N N . PHE A 1 89 ? -0.375 5.942 -0.140 1.00 95.81 89 PHE A N 1
ATOM 707 C CA . PHE A 1 89 ? -1.617 6.619 0.172 1.00 95.81 89 PHE A CA 1
ATOM 708 C C . PHE A 1 89 ? -1.990 6.366 1.629 1.00 95.81 89 PHE A C 1
ATOM 710 O O . PHE A 1 89 ? -1.840 5.253 2.145 1.00 95.81 89 PHE A O 1
ATOM 717 N N . LYS A 1 90 ? -2.537 7.399 2.266 1.00 94.12 90 LYS A N 1
ATOM 718 C CA . LYS A 1 90 ? -3.223 7.283 3.548 1.00 94.12 90 LYS A CA 1
ATOM 719 C C . LYS A 1 90 ? -4.720 7.427 3.349 1.00 94.12 90 LYS A C 1
ATOM 721 O O . LYS A 1 90 ? -5.191 8.245 2.563 1.00 94.12 90 LYS A O 1
ATOM 726 N N . THR A 1 91 ? -5.470 6.624 4.083 1.00 90.25 91 THR A N 1
ATOM 727 C CA . THR A 1 91 ? -6.925 6.722 4.140 1.00 90.25 91 THR A CA 1
ATOM 728 C C . THR A 1 91 ? -7.345 7.090 5.562 1.00 90.25 91 THR A C 1
ATOM 730 O O . THR A 1 91 ? -6.769 6.593 6.532 1.00 90.25 91 THR A O 1
ATOM 733 N N . SER A 1 92 ? -8.392 7.902 5.699 1.00 84.25 92 SER A N 1
ATOM 734 C CA . SER A 1 92 ? -8.850 8.400 7.002 1.00 84.25 92 SER A CA 1
ATOM 735 C C . SER A 1 92 ? -10.307 8.038 7.290 1.00 84.25 92 SER A C 1
ATOM 737 O O . SER A 1 92 ? -11.143 7.944 6.390 1.00 84.25 92 SER A O 1
ATOM 739 N N . ALA A 1 93 ? -10.631 7.839 8.571 1.00 75.12 93 ALA A N 1
ATOM 740 C CA . ALA A 1 93 ? -12.005 7.600 9.002 1.00 75.12 93 ALA A CA 1
ATOM 741 C C . ALA A 1 93 ? -12.899 8.815 8.725 1.00 75.12 93 ALA A C 1
ATOM 743 O O . ALA A 1 93 ? -12.496 9.950 8.946 1.00 75.12 93 ALA A O 1
ATOM 744 N N . GLY A 1 94 ? -14.113 8.571 8.223 1.00 65.06 94 GLY A N 1
ATOM 745 C CA . GLY A 1 94 ? -15.081 9.633 7.933 1.00 65.06 94 GLY A CA 1
ATOM 746 C C . GLY A 1 94 ? -14.755 10.501 6.713 1.00 65.06 94 GLY A C 1
ATOM 747 O O . GLY A 1 94 ? -15.577 11.340 6.358 1.00 65.06 94 GLY A O 1
ATOM 748 N N . SER A 1 95 ? -13.620 10.278 6.041 1.00 68.88 95 SER A N 1
ATOM 749 C CA . SER A 1 95 ? -13.272 10.984 4.812 1.00 68.88 95 SER A CA 1
ATOM 750 C C . SER A 1 95 ? -13.418 10.088 3.584 1.00 68.88 95 SER A C 1
ATOM 752 O O . SER A 1 95 ? -12.951 8.947 3.550 1.00 68.88 95 SER A O 1
ATOM 754 N N . ALA A 1 96 ? -14.058 10.628 2.548 1.00 69.06 96 ALA A N 1
ATOM 755 C CA . ALA A 1 96 ? -13.967 10.074 1.200 1.00 69.06 96 ALA A CA 1
ATOM 756 C C . ALA A 1 96 ? -12.627 10.430 0.528 1.00 69.06 96 ALA A C 1
ATOM 758 O O . ALA A 1 96 ? -12.315 9.873 -0.525 1.00 69.06 96 ALA A O 1
ATOM 759 N N . SER A 1 97 ? -11.843 11.346 1.115 1.00 73.56 97 SER A N 1
ATOM 760 C CA . SER A 1 97 ? -10.518 11.698 0.613 1.00 73.56 97 SER A CA 1
ATOM 761 C C . SER A 1 97 ? -9.521 10.574 0.880 1.00 73.56 97 SER A C 1
ATOM 763 O O . SER A 1 97 ? -9.467 9.978 1.957 1.00 73.56 97 SER A O 1
ATOM 765 N N . ILE A 1 98 ? -8.746 10.282 -0.155 1.00 86.88 98 ILE A N 1
ATOM 766 C CA . ILE A 1 98 ? -7.605 9.380 -0.126 1.00 86.88 98 ILE A CA 1
ATOM 767 C C . ILE A 1 98 ? -6.401 10.286 -0.340 1.00 86.88 98 ILE A C 1
ATOM 769 O O . ILE A 1 98 ? -6.276 10.907 -1.398 1.00 86.88 98 ILE A O 1
ATOM 773 N N . ASP A 1 99 ? -5.534 10.374 0.660 1.00 91.06 99 ASP A N 1
ATOM 774 C CA . ASP A 1 99 ? -4.417 11.305 0.640 1.00 91.06 99 ASP A CA 1
ATOM 775 C C . ASP A 1 99 ? -3.228 10.621 -0.032 1.00 91.06 99 ASP A C 1
ATOM 777 O O . ASP A 1 99 ? -2.642 9.682 0.514 1.00 91.06 99 ASP A O 1
ATOM 781 N N . LYS A 1 100 ? -2.871 11.067 -1.243 1.00 92.44 100 LYS A N 1
ATOM 782 C CA . LYS A 1 100 ? -1.628 10.641 -1.895 1.00 92.44 100 LYS A CA 1
ATOM 783 C C . LYS A 1 100 ? -0.460 11.292 -1.158 1.00 92.44 100 LYS A C 1
ATOM 785 O O . LYS A 1 100 ? -0.228 12.486 -1.313 1.00 92.44 100 LYS A O 1
ATOM 790 N N . VAL A 1 101 ? 0.265 10.505 -0.369 1.00 93.50 101 VAL A N 1
ATOM 791 C CA . VAL A 1 101 ? 1.397 10.993 0.430 1.00 93.50 101 VAL A CA 1
ATOM 792 C C . VAL A 1 101 ? 2.613 11.235 -0.456 1.00 93.50 101 VAL A C 1
ATOM 794 O O . VAL A 1 101 ? 3.292 12.245 -0.310 1.00 93.50 101 VAL A O 1
ATOM 797 N N . GLY A 1 102 ? 2.892 10.320 -1.387 1.00 92.31 102 GLY A N 1
ATOM 798 C CA . GLY A 1 102 ? 4.048 10.432 -2.272 1.00 92.31 102 GLY A CA 1
ATOM 799 C C . GLY A 1 102 ? 4.496 9.091 -2.837 1.00 92.31 102 GLY A C 1
ATOM 800 O O . GLY A 1 102 ? 3.729 8.133 -2.859 1.00 92.31 102 GLY A O 1
ATOM 801 N N . ALA A 1 103 ? 5.741 9.036 -3.307 1.00 92.69 103 ALA A N 1
ATOM 802 C CA . ALA A 1 103 ? 6.375 7.828 -3.823 1.00 92.69 103 ALA A CA 1
ATOM 803 C C . ALA A 1 103 ? 7.616 7.500 -2.983 1.00 92.69 103 ALA A C 1
ATOM 805 O O . ALA A 1 103 ? 8.561 8.292 -2.962 1.00 92.69 103 ALA A O 1
ATOM 806 N N . LEU A 1 104 ? 7.589 6.348 -2.312 1.00 93.25 104 LEU A N 1
ATOM 807 C CA . LEU A 1 104 ? 8.575 5.910 -1.326 1.00 93.25 104 LEU A CA 1
ATOM 808 C C . LEU A 1 104 ? 9.529 4.869 -1.905 1.00 93.25 104 LEU A C 1
ATOM 810 O O . LEU A 1 104 ? 9.111 3.964 -2.625 1.00 93.25 104 LEU A O 1
ATOM 814 N N . THR A 1 105 ? 10.797 4.965 -1.539 1.00 93.19 105 THR A N 1
ATOM 815 C CA . THR A 1 105 ? 11.809 3.923 -1.732 1.00 93.19 105 THR A CA 1
ATOM 816 C C . THR A 1 105 ? 11.616 2.769 -0.743 1.00 93.19 105 THR A C 1
ATOM 818 O O . THR A 1 105 ? 10.881 2.891 0.236 1.00 93.19 105 THR A O 1
ATOM 821 N N . HIS A 1 106 ? 12.307 1.644 -0.964 1.00 92.81 106 HIS A N 1
ATOM 822 C CA . HIS A 1 106 ? 12.310 0.521 -0.013 1.00 92.81 106 HIS A CA 1
ATOM 823 C C . HIS A 1 106 ? 12.714 0.968 1.401 1.00 92.81 106 HIS A C 1
ATOM 825 O O . HIS A 1 106 ? 11.958 0.728 2.334 1.00 92.81 106 HIS A O 1
ATOM 831 N N . GLY A 1 107 ? 13.816 1.709 1.558 1.00 93.25 107 GLY A N 1
ATOM 832 C CA . GLY A 1 107 ? 14.259 2.192 2.873 1.00 93.25 107 GLY A CA 1
ATOM 833 C C . GLY A 1 107 ? 13.208 3.047 3.591 1.00 93.25 107 GLY A C 1
ATOM 834 O O . GLY A 1 107 ? 12.883 2.782 4.745 1.00 93.25 107 GLY A O 1
ATOM 835 N N . GLU A 1 108 ? 12.591 4.000 2.886 1.00 94.81 108 GLU A N 1
ATOM 836 C CA . GLU A 1 108 ? 11.548 4.863 3.463 1.00 94.81 108 GLU A CA 1
ATOM 837 C C . GLU A 1 108 ? 10.298 4.079 3.889 1.00 94.81 108 GLU A C 1
ATOM 839 O O . GLU A 1 108 ? 9.684 4.400 4.906 1.00 94.81 108 GLU A O 1
ATOM 844 N N . ILE A 1 109 ? 9.920 3.035 3.139 1.00 94.69 109 ILE A N 1
ATOM 845 C CA . ILE A 1 109 ? 8.830 2.131 3.530 1.00 94.69 109 ILE A CA 1
ATOM 846 C C . ILE A 1 109 ? 9.178 1.482 4.875 1.00 94.69 109 ILE A C 1
ATOM 848 O O . ILE A 1 109 ? 8.381 1.556 5.808 1.00 94.69 109 ILE A O 1
ATOM 852 N N . PHE A 1 110 ? 10.369 0.901 5.022 1.00 94.44 110 PHE A N 1
ATOM 853 C CA . PHE A 1 110 ? 10.777 0.273 6.284 1.00 94.44 110 PHE A CA 1
ATOM 854 C C . PHE A 1 110 ? 10.873 1.277 7.442 1.00 94.44 110 PHE A C 1
ATOM 856 O O . PHE A 1 110 ? 10.442 0.972 8.555 1.00 94.44 110 PHE A O 1
ATOM 863 N N . ASP A 1 111 ? 11.341 2.497 7.193 1.00 93.94 111 ASP A N 1
ATOM 864 C CA . ASP A 1 111 ? 11.419 3.551 8.211 1.00 93.94 111 ASP A CA 1
ATOM 865 C C . ASP A 1 111 ? 10.048 4.031 8.698 1.00 93.94 111 ASP A C 1
ATOM 867 O O . ASP A 1 111 ? 9.900 4.408 9.865 1.00 93.94 111 ASP A O 1
ATOM 871 N N . ILE A 1 112 ? 9.049 4.043 7.813 1.00 93.38 112 ILE A N 1
ATOM 872 C CA . ILE A 1 112 ? 7.667 4.382 8.160 1.00 93.38 112 ILE A CA 1
ATOM 873 C C . ILE A 1 112 ? 7.030 3.215 8.904 1.00 93.38 112 ILE A C 1
ATOM 875 O O . ILE A 1 112 ? 6.533 3.386 10.016 1.00 93.38 112 ILE A O 1
ATOM 879 N N . PHE A 1 113 ? 7.057 2.022 8.312 1.00 93.06 113 PHE A N 1
ATOM 880 C CA . PHE A 1 113 ? 6.328 0.875 8.835 1.00 93.06 113 PHE A CA 1
ATOM 881 C C . PHE A 1 113 ? 7.009 0.205 10.023 1.00 93.06 113 PHE A C 1
ATOM 883 O O . PHE A 1 113 ? 6.351 -0.562 10.699 1.00 93.06 113 PHE A O 1
ATOM 890 N N . SER A 1 114 ? 8.255 0.524 10.368 1.00 90.06 114 SER A N 1
ATOM 891 C CA . SER A 1 114 ? 8.834 0.124 11.662 1.00 90.06 114 SER A CA 1
ATOM 892 C C . SER A 1 114 ? 8.256 0.895 12.858 1.00 90.06 114 SER A C 1
ATOM 894 O O . SER A 1 114 ? 8.462 0.487 14.000 1.00 90.06 114 SER A O 1
ATOM 896 N N . LYS A 1 115 ? 7.538 2.002 12.613 1.00 84.56 115 LYS A N 1
ATOM 897 C CA . LYS A 1 115 ? 7.005 2.916 13.643 1.00 84.56 115 LYS A CA 1
ATOM 898 C C . LYS A 1 115 ? 5.473 2.924 13.742 1.00 84.56 115 LYS A C 1
ATOM 900 O O . LYS A 1 115 ? 4.938 3.631 14.593 1.00 84.56 115 LYS A O 1
ATOM 905 N N . VAL A 1 116 ? 4.785 2.212 12.844 1.00 77.31 116 VAL A N 1
ATOM 906 C CA . VAL A 1 116 ? 3.309 2.089 12.795 1.00 77.31 116 VAL A CA 1
ATOM 907 C C . VAL A 1 116 ? 2.804 1.133 13.871 1.00 77.31 116 VAL A C 1
ATOM 909 O O . VAL A 1 116 ? 1.697 1.362 14.401 1.00 77.31 116 VAL A O 1
#

Secondary structure (DSSP, 8-state):
----GGG-S-SEEEEPPSS--HHHHHHHHHHHHHHTSTTTTT-EEEE---SS-HHHHHHHHHHTT--EEEE---PPPSSTTSPP-EEEEEE-TT---EEEEEEE-HHHHHHHHT--

Solvent-accessible surface area (backbone atoms only — not comparable to full-atom values): 6592 Å² total; per-residue (Å²): 122,60,41,55,71,94,69,25,81,29,53,34,34,40,35,44,40,81,57,95,33,73,41,32,52,54,53,60,69,45,47,67,62,50,43,68,34,88,79,32,54,86,19,65,41,78,41,74,66,62,92,56,54,69,71,57,52,54,51,50,38,37,34,48,25,21,38,34,36,38,34,30,47,77,65,74,80,85,49,94,84,60,78,68,57,31,36,34,34,41,38,52,87,97,46,92,61,69,44,76,75,49,71,38,39,69,67,55,47,52,64,51,58,74,73,106

Sequence (116 aa):
MRLPKAIAPFKLAIIL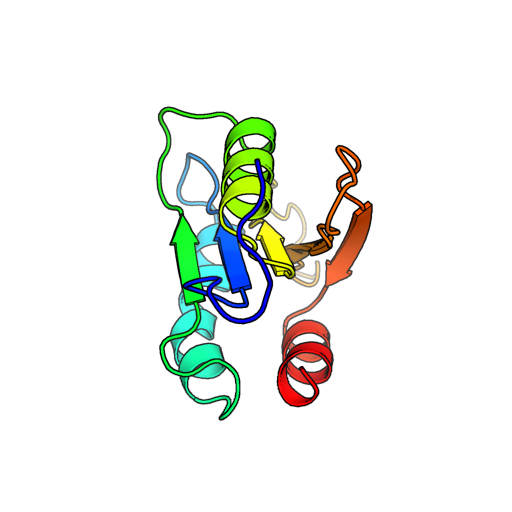PKTDTPNAQFVKSFIPQLTHLPNLNGEILLDDRFDKSIGRRINEANQLGIEHVLVASSHKYVDPTEVQRVEYFKTSAGSASIDKVGALTHGEIFDIFSKV

Organism: Panagrellus redivivus (NCBI:txid6233)

Nearest PDB structures (foldseek):
  1h4s-assembly1_B  TM=6.111E-01  e=1.013E-03  Thermus thermophilus
  1h4q-assembly1_A  TM=6.040E-01  e=1.315E-03  Thermus thermophilus
  7evv-assembly1_A  TM=5.651E-01  e=8.323E-04  Toxoplasma gondii
  7bbu-assembly1_A  TM=6.266E-01  e=9.340E-03  Homo sapiens
  7ot1-assembly1_A  TM=5.999E-01  e=1.064E-02  Homo sapiens

Foldseek 3Di:
DADALVQQQAQEEEEEEQDPAPLNVVVVVCPVVLCPQPQHVSRYHYHNDNVDDPLVVVQVCLRSNHFKYWYRDPDHDPDPPDQRWIWIWGHDPPDPDIHGPGTDGPVRVCVVSSVD

pLDDT: mean 88.46, std 8.87, range [59.84, 97.31]

Radius of gyration: 13.7 Å; Cα contacts (8 Å, |Δi|>4): 204; chains: 1; bounding box: 39×23×35 Å

Mean predicted aligned error: 4.53 Å